Protein AF-A0A2K3L3H0-F1 (afdb_monomer_lite)

InterPro domains:
  IPR011032 GroES-like superfamily [SSF50129] (4-67)

Secondary structure (DSSP, 8-state):
-EETTEE----TT---SSSS----GGG-----TTS-HHHHHHTTTHHHHHHHIIIIIS---TT-----S--STTGGG-

Sequence (78 aa):
MSIQGQRLYHVLSCATWSEYMVIDANYILKVDPNIDLAHASFISCGFTSGFGAAWKEAKVKKGSSVAVFGLGAVGLGV

Structure (mmCIF, N/CA/C/O backbone):
data_AF-A0A2K3L3H0-F1
#
_entry.id   AF-A0A2K3L3H0-F1
#
loop_
_atom_site.group_PDB
_atom_site.id
_atom_site.type_symbol
_atom_site.label_atom_id
_atom_site.label_alt_id
_atom_site.label_comp_id
_atom_site.l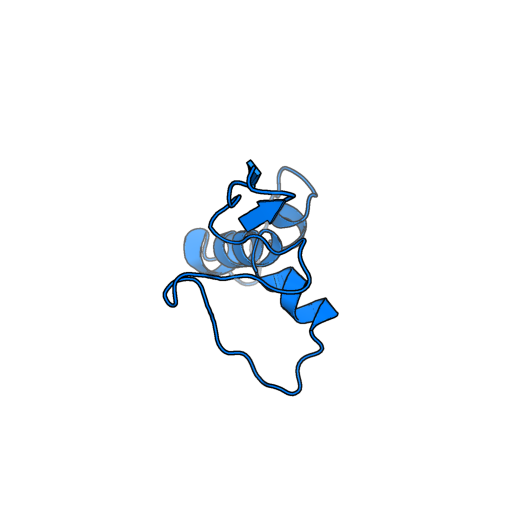abel_asym_id
_atom_site.label_entity_id
_atom_site.label_seq_id
_atom_site.pdbx_PDB_ins_code
_atom_site.Cartn_x
_atom_site.Cartn_y
_atom_site.Cartn_z
_atom_site.occupancy
_atom_site.B_iso_or_equiv
_atom_site.auth_seq_id
_atom_site.auth_comp_id
_atom_site.auth_asym_id
_atom_site.auth_atom_id
_atom_site.pdbx_PDB_model_num
ATOM 1 N N . MET A 1 1 ? -12.624 5.844 16.256 1.00 85.69 1 MET A N 1
ATOM 2 C CA . MET A 1 1 ? -12.153 4.981 17.366 1.00 85.69 1 MET A CA 1
ATOM 3 C C . MET A 1 1 ? -12.144 5.793 18.663 1.00 85.69 1 MET A C 1
ATOM 5 O O . MET A 1 1 ? -12.155 7.019 18.581 1.00 85.69 1 MET A O 1
ATOM 9 N N . SER A 1 2 ? -12.155 5.166 19.842 1.00 93.81 2 SER A N 1
ATOM 10 C CA . SER A 1 2 ? -12.054 5.882 21.126 1.00 93.81 2 SER A CA 1
ATOM 11 C C . SER A 1 2 ? -11.453 5.018 22.230 1.00 93.81 2 SER A C 1
ATOM 13 O O . SER A 1 2 ? -11.699 3.816 22.248 1.00 93.81 2 SER A O 1
ATOM 15 N N . ILE A 1 3 ? -10.757 5.637 23.183 1.00 96.25 3 ILE A N 1
ATOM 16 C CA . ILE A 1 3 ? -10.309 5.004 24.432 1.00 96.25 3 ILE A CA 1
ATOM 17 C C . ILE A 1 3 ? -10.951 5.769 25.585 1.00 96.25 3 ILE A C 1
ATOM 19 O O . ILE A 1 3 ? -10.807 6.984 25.661 1.00 96.25 3 ILE A O 1
ATOM 23 N N . GLN A 1 4 ? -11.692 5.074 26.457 1.00 96.50 4 GLN A N 1
ATOM 24 C CA . GLN A 1 4 ? -12.337 5.678 27.637 1.00 96.50 4 GLN A CA 1
ATOM 25 C C . GLN A 1 4 ? -13.166 6.941 27.309 1.00 96.50 4 GLN A C 1
ATOM 27 O O . GLN A 1 4 ? -13.137 7.936 28.026 1.00 96.50 4 GLN A O 1
ATOM 32 N N . GLY A 1 5 ? -13.880 6.929 26.179 1.00 95.62 5 GLY A N 1
ATOM 33 C CA . GLY A 1 5 ? -14.687 8.066 25.719 1.00 95.62 5 GLY A CA 1
ATOM 34 C C . GLY A 1 5 ? -13.905 9.188 25.024 1.00 95.62 5 GLY A C 1
ATOM 35 O O . GLY A 1 5 ? -14.519 10.076 24.436 1.00 95.62 5 GLY A O 1
ATOM 36 N N . GLN A 1 6 ? -12.570 9.139 25.001 1.00 96.19 6 GLN A N 1
ATOM 37 C CA . GLN A 1 6 ? -11.746 10.080 24.243 1.00 96.19 6 GLN A CA 1
ATOM 38 C C . GLN A 1 6 ? -11.576 9.621 22.797 1.00 96.19 6 GLN A C 1
ATOM 40 O O . GLN A 1 6 ? -11.268 8.460 22.525 1.00 96.19 6 GLN A O 1
ATOM 45 N N . ARG A 1 7 ? -11.782 10.538 21.850 1.00 94.94 7 ARG A N 1
ATOM 46 C CA . ARG A 1 7 ? -11.723 10.250 20.413 1.00 94.94 7 ARG A CA 1
ATOM 47 C C . ARG A 1 7 ? -10.289 9.979 19.956 1.00 94.94 7 ARG A C 1
ATOM 49 O O . ARG A 1 7 ? -9.394 10.782 20.189 1.00 94.94 7 ARG A O 1
ATOM 56 N N . LEU A 1 8 ? -10.127 8.902 19.193 1.00 93.50 8 LEU A N 1
ATOM 57 C CA . LEU A 1 8 ? -8.953 8.625 18.375 1.00 93.50 8 LEU A CA 1
ATOM 58 C C . LEU A 1 8 ? -9.283 8.864 16.900 1.00 93.50 8 LEU A C 1
ATOM 60 O O . LEU A 1 8 ? -10.324 8.412 16.399 1.00 93.50 8 LEU A O 1
ATOM 64 N N . TYR A 1 9 ? -8.384 9.559 16.212 1.00 92.81 9 TYR A N 1
ATOM 65 C CA . TYR A 1 9 ? -8.537 9.911 14.806 1.00 92.81 9 TYR A CA 1
ATOM 66 C C . TYR A 1 9 ? -8.078 8.779 13.887 1.00 92.81 9 TYR A C 1
ATOM 68 O O . TYR A 1 9 ? -7.152 8.036 14.205 1.00 92.81 9 TYR A O 1
ATOM 76 N N . HIS A 1 10 ? -8.743 8.653 12.738 1.00 92.75 10 HIS A N 1
ATOM 77 C CA . HIS A 1 10 ? -8.261 7.807 11.651 1.00 92.75 10 HIS A CA 1
ATOM 78 C C . HIS A 1 10 ? -7.103 8.509 10.944 1.00 92.75 10 HIS A C 1
ATOM 80 O O . HIS A 1 10 ? -7.118 9.726 10.768 1.00 92.75 10 HIS A O 1
ATOM 86 N N . VAL A 1 11 ? -6.121 7.725 10.521 1.00 88.75 11 VAL A N 1
ATOM 87 C CA . VAL A 1 11 ? -4.962 8.182 9.752 1.00 88.75 11 VAL A CA 1
ATOM 88 C C . VAL A 1 11 ? -5.078 7.609 8.339 1.00 88.75 11 VAL A C 1
ATOM 90 O O . VAL A 1 11 ? -5.612 6.521 8.175 1.00 88.75 11 VAL A O 1
ATOM 93 N N . LEU A 1 12 ? -4.638 8.357 7.318 1.00 82.62 12 LEU A N 1
ATOM 94 C CA . LEU A 1 12 ? -4.475 7.889 5.925 1.00 82.62 12 LEU A CA 1
ATOM 95 C C . LEU A 1 12 ? -5.688 7.170 5.297 1.00 82.62 12 LEU A C 1
ATOM 97 O O . LEU A 1 12 ? -5.520 6.290 4.460 1.00 82.62 12 LEU A O 1
ATOM 101 N N . SER A 1 13 ? -6.912 7.517 5.702 1.00 85.00 13 SER A N 1
ATOM 102 C CA . SER A 1 13 ? -8.152 6.825 5.295 1.00 85.00 13 SER A CA 1
ATOM 103 C C . SER A 1 13 ? -8.233 5.340 5.696 1.00 85.00 13 SER A C 1
ATOM 105 O O . SER A 1 13 ? -9.279 4.723 5.510 1.00 85.00 13 SER A O 1
ATOM 107 N N . CYS A 1 14 ? -7.188 4.773 6.309 1.00 85.06 14 CYS A N 1
ATOM 108 C CA . CYS A 1 14 ? -7.131 3.408 6.810 1.00 85.06 14 CYS A CA 1
ATOM 109 C C . CYS A 1 14 ? -6.349 3.348 8.140 1.00 85.06 14 CYS A C 1
ATOM 111 O O . CYS A 1 14 ? -5.206 3.773 8.250 1.00 85.06 14 CYS A O 1
ATOM 113 N N . ALA A 1 15 ? -6.973 2.821 9.194 1.00 93.06 15 ALA A N 1
ATOM 114 C CA . ALA A 1 15 ? -6.381 2.744 10.531 1.00 93.06 15 ALA A CA 1
ATOM 115 C C . ALA A 1 15 ? -5.890 1.317 10.829 1.00 93.06 15 ALA A C 1
ATOM 117 O O . ALA A 1 15 ? -6.390 0.660 11.737 1.00 93.06 15 ALA A O 1
ATOM 118 N N . THR A 1 16 ? -4.937 0.828 10.031 1.00 92.69 16 THR A N 1
ATOM 119 C CA . THR A 1 16 ? -4.544 -0.596 9.987 1.00 92.69 16 THR A CA 1
ATOM 120 C C . THR A 1 16 ? -3.754 -1.090 11.202 1.00 92.69 16 THR A C 1
ATOM 122 O O . THR A 1 16 ? -3.500 -2.283 11.321 1.00 92.69 16 THR A O 1
ATOM 125 N N . TRP A 1 17 ? -3.380 -0.209 12.134 1.00 93.69 17 TRP A N 1
ATOM 126 C CA . TRP A 1 17 ? -2.714 -0.571 13.395 1.00 93.69 17 TRP A CA 1
ATOM 127 C C . TRP A 1 17 ? -3.718 -0.859 14.517 1.00 93.69 17 TRP A C 1
ATOM 129 O O . TRP A 1 17 ? -3.567 -0.419 15.655 1.00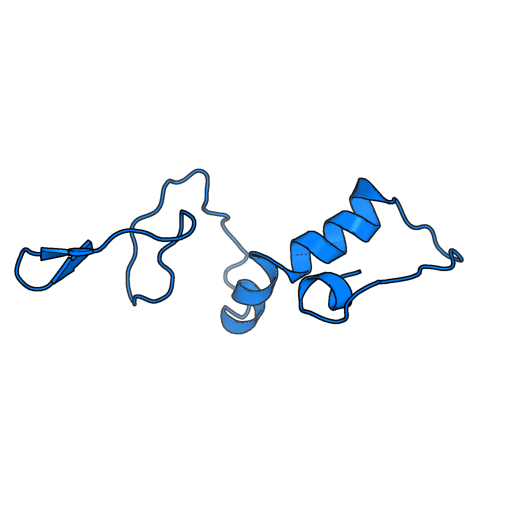 93.69 17 TRP A O 1
ATOM 139 N N . SER A 1 18 ? -4.787 -1.564 14.172 1.00 93.50 18 SER A N 1
ATOM 140 C CA . SER A 1 18 ? -5.807 -2.044 15.092 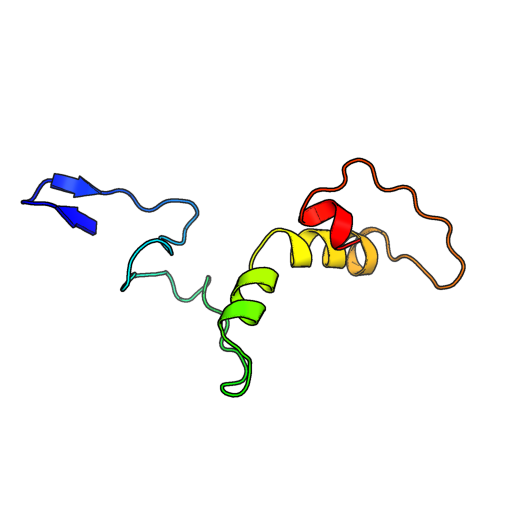1.00 93.50 18 SER A CA 1
ATOM 141 C C . SER A 1 18 ? -6.309 -3.389 14.586 1.00 93.50 18 SER A C 1
ATOM 143 O O . SER A 1 18 ? -6.363 -3.610 13.378 1.00 93.50 18 SER A O 1
ATOM 145 N N . GLU A 1 19 ? -6.691 -4.282 15.497 1.00 94.31 19 GLU A N 1
ATOM 146 C CA . GLU A 1 19 ? -7.249 -5.595 15.143 1.00 94.31 19 GLU A CA 1
ATOM 147 C C . GLU A 1 19 ? -8.552 -5.469 14.339 1.00 94.31 19 GLU A C 1
ATOM 149 O O . GLU A 1 19 ? -8.874 -6.339 13.532 1.00 94.31 19 GLU A O 1
ATOM 154 N N . TYR A 1 20 ? -9.280 -4.364 14.529 1.00 93.62 20 TYR A N 1
ATOM 155 C CA . TYR A 1 20 ? -10.503 -4.048 13.803 1.00 93.62 20 TYR A CA 1
ATOM 156 C C . TYR A 1 20 ? -10.502 -2.588 13.374 1.00 93.62 20 TYR A C 1
ATOM 158 O O . TYR A 1 20 ? -10.138 -1.690 14.132 1.00 93.62 20 TYR A O 1
ATOM 166 N N . MET A 1 21 ? -10.995 -2.330 12.168 1.00 93.88 21 MET A N 1
ATOM 167 C CA . MET A 1 21 ? -11.180 -0.974 11.672 1.00 93.88 21 MET A CA 1
ATOM 168 C C . MET A 1 21 ? -12.456 -0.852 10.851 1.00 93.88 21 MET A C 1
ATOM 170 O O . MET A 1 21 ? -12.931 -1.812 10.250 1.00 93.88 21 MET A O 1
ATOM 174 N N . VAL A 1 22 ? -12.991 0.366 10.817 1.00 93.50 22 VAL A N 1
ATOM 175 C CA . VAL A 1 22 ? -14.061 0.762 9.899 1.00 93.50 22 VAL A CA 1
ATOM 176 C C . VAL A 1 22 ? -13.426 1.555 8.766 1.00 93.50 22 VAL A C 1
ATOM 178 O O . VAL A 1 22 ? -12.591 2.427 9.008 1.00 93.50 22 VAL A O 1
ATOM 181 N N . ILE A 1 23 ? -13.807 1.257 7.533 1.00 94.75 23 ILE A N 1
ATOM 182 C CA . ILE A 1 23 ? -13.277 1.920 6.344 1.00 94.75 23 ILE A CA 1
ATOM 183 C C . ILE A 1 23 ? -14.396 2.125 5.335 1.00 94.75 23 ILE A C 1
ATOM 185 O O . ILE A 1 23 ? -15.349 1.347 5.285 1.00 94.75 23 ILE A O 1
ATOM 189 N N . ASP A 1 24 ? -14.285 3.192 4.553 1.00 95.06 24 ASP A N 1
ATOM 190 C CA . ASP A 1 24 ? -15.179 3.418 3.428 1.00 95.06 24 ASP A CA 1
ATOM 191 C C . ASP A 1 24 ? -14.943 2.349 2.349 1.00 95.06 24 ASP A C 1
ATOM 193 O O . ASP A 1 24 ? -13.801 2.000 2.035 1.00 95.06 24 ASP A O 1
ATOM 197 N N . ALA A 1 25 ? -16.031 1.820 1.789 1.00 95.25 25 ALA A N 1
ATOM 198 C CA . ALA A 1 25 ? -15.985 0.725 0.826 1.00 95.25 25 ALA A CA 1
ATOM 199 C C . ALA A 1 25 ? -15.182 1.065 -0.443 1.00 95.25 25 ALA A C 1
ATOM 201 O O . ALA A 1 25 ? -14.647 0.157 -1.075 1.00 95.25 25 ALA A O 1
ATOM 202 N N . ASN A 1 26 ? -15.034 2.350 -0.789 1.00 94.69 26 ASN A N 1
ATOM 203 C CA . ASN A 1 26 ? -14.222 2.790 -1.927 1.00 94.69 26 ASN A CA 1
ATOM 204 C C . ASN A 1 26 ? -12.714 2.569 -1.720 1.00 94.69 26 ASN A C 1
ATOM 206 O O . ASN A 1 26 ? -11.966 2.566 -2.695 1.00 94.69 26 ASN A O 1
ATOM 210 N N . TYR A 1 27 ? -12.259 2.371 -0.479 1.00 93.25 27 TYR A N 1
ATOM 211 C CA . TYR A 1 27 ? -10.855 2.092 -0.155 1.00 93.25 27 TYR A CA 1
ATOM 212 C C . TYR A 1 27 ? -10.589 0.608 0.150 1.00 93.25 27 TYR A C 1
ATOM 214 O O . TYR A 1 27 ? -9.517 0.271 0.653 1.00 93.25 27 TYR A O 1
ATOM 222 N N . ILE A 1 28 ? -11.537 -0.291 -0.145 1.00 92.62 28 ILE A N 1
ATOM 223 C CA . ILE A 1 28 ? -11.364 -1.741 0.009 1.00 92.62 28 ILE A CA 1
ATOM 224 C C . ILE A 1 28 ? -11.229 -2.396 -1.362 1.00 92.62 28 ILE A C 1
ATOM 226 O O . ILE A 1 28 ? -12.069 -2.215 -2.240 1.00 92.62 28 ILE A O 1
ATOM 230 N N . LEU A 1 29 ? -10.217 -3.250 -1.510 1.00 91.56 29 LEU A N 1
ATOM 231 C CA . LEU A 1 29 ? -10.091 -4.161 -2.642 1.00 91.56 29 LEU A CA 1
ATOM 232 C C . LEU A 1 29 ? -10.224 -5.605 -2.155 1.00 91.56 29 LEU A C 1
ATOM 234 O O . LEU A 1 29 ? -9.439 -6.064 -1.327 1.00 91.56 29 LEU A O 1
ATOM 238 N N . LYS A 1 30 ? -11.205 -6.339 -2.690 1.00 92.69 30 LYS A N 1
ATOM 239 C CA . LYS A 1 30 ? -11.315 -7.784 -2.463 1.00 92.69 30 LYS A CA 1
ATOM 240 C C . LYS A 1 30 ? -10.204 -8.502 -3.234 1.00 92.69 30 LYS A C 1
ATOM 242 O O . LYS A 1 30 ? -10.114 -8.355 -4.450 1.00 92.69 30 LYS A O 1
ATOM 247 N N . VAL A 1 31 ? -9.401 -9.292 -2.528 1.00 91.81 31 VAL A N 1
ATOM 248 C CA . VAL A 1 31 ? -8.309 -10.100 -3.093 1.00 91.81 31 VAL A CA 1
ATOM 249 C C . VAL A 1 31 ? -8.654 -11.592 -3.082 1.00 91.81 31 VAL A C 1
ATOM 251 O O . VAL A 1 31 ? -9.661 -12.000 -2.498 1.00 91.81 31 VAL A O 1
ATOM 254 N N . ASP A 1 32 ? -7.833 -12.398 -3.756 1.00 93.81 32 ASP A N 1
ATOM 255 C CA . ASP A 1 32 ? -7.928 -13.861 -3.724 1.00 93.81 32 ASP A CA 1
ATOM 256 C C . ASP A 1 32 ? -7.745 -14.369 -2.280 1.00 93.81 32 ASP A C 1
ATOM 258 O O . ASP A 1 32 ? -6.765 -13.988 -1.639 1.00 93.81 32 ASP A O 1
ATOM 262 N N . PRO A 1 33 ? -8.647 -15.212 -1.746 1.00 93.00 33 PRO A N 1
ATOM 263 C CA . PRO A 1 33 ? -8.529 -15.732 -0.384 1.00 93.00 33 PRO A CA 1
ATOM 264 C C . PRO A 1 33 ? -7.305 -16.634 -0.154 1.00 93.00 33 PRO A C 1
ATOM 266 O O . PRO A 1 33 ? -6.961 -16.882 0.997 1.00 93.00 33 PRO A O 1
ATOM 269 N N . ASN A 1 34 ? -6.654 -17.128 -1.210 1.00 95.31 34 ASN A N 1
ATOM 270 C CA . ASN A 1 34 ? -5.458 -17.968 -1.112 1.00 95.31 34 ASN A CA 1
ATOM 271 C C . ASN A 1 34 ? -4.157 -17.160 -1.005 1.00 95.31 34 ASN A C 1
ATOM 273 O O . ASN A 1 34 ? -3.088 -17.752 -0.846 1.00 95.31 34 ASN A O 1
ATOM 277 N N . ILE A 1 35 ? -4.211 -15.830 -1.132 1.00 92.56 35 ILE A N 1
ATOM 278 C CA . ILE A 1 35 ? -3.020 -14.997 -0.981 1.00 92.56 35 ILE A CA 1
ATOM 279 C C . ILE A 1 35 ? -2.578 -14.977 0.485 1.00 92.56 35 ILE A C 1
ATOM 281 O O . ILE A 1 35 ? -3.396 -14.847 1.396 1.00 92.56 35 ILE A O 1
ATOM 285 N N . ASP A 1 36 ? -1.271 -15.048 0.722 1.00 92.19 36 ASP A N 1
ATOM 286 C CA . ASP A 1 36 ? -0.737 -14.776 2.051 1.00 92.19 36 ASP A CA 1
ATOM 287 C C . ASP A 1 36 ? -0.945 -13.292 2.394 1.00 92.19 36 ASP A C 1
ATOM 289 O O . ASP A 1 36 ? -0.425 -12.396 1.719 1.00 92.19 36 ASP A O 1
ATOM 293 N N . LEU A 1 37 ? -1.714 -13.033 3.453 1.00 87.50 37 LEU A N 1
ATOM 294 C CA . LEU A 1 37 ? -2.079 -11.687 3.890 1.00 87.50 37 LEU A CA 1
ATOM 295 C C . LEU A 1 37 ? -0.855 -10.839 4.260 1.00 87.50 37 LEU A C 1
ATOM 297 O O . LEU A 1 37 ? -0.876 -9.623 4.049 1.0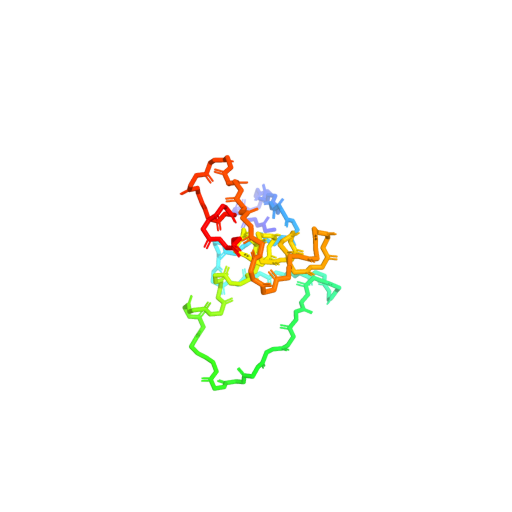0 87.50 37 LEU A O 1
ATOM 301 N N . ALA A 1 38 ? 0.224 -11.462 4.753 1.00 86.00 38 ALA A N 1
ATOM 302 C CA . ALA A 1 38 ? 1.460 -10.749 5.066 1.00 86.00 38 ALA A CA 1
ATOM 303 C C . ALA A 1 38 ? 2.050 -10.103 3.803 1.00 86.00 38 ALA A C 1
ATOM 305 O O . ALA A 1 38 ? 2.375 -8.914 3.801 1.00 86.00 38 ALA A O 1
ATOM 306 N N . HIS A 1 39 ? 2.079 -10.846 2.696 1.00 85.88 39 HIS A N 1
ATOM 307 C CA . HIS A 1 39 ? 2.530 -10.350 1.398 1.00 85.88 39 HIS A CA 1
ATOM 308 C C . HIS A 1 39 ? 1.509 -9.411 0.738 1.00 85.88 39 HIS A C 1
ATOM 310 O O . HIS A 1 39 ? 1.894 -8.412 0.130 1.00 85.88 39 HIS A O 1
ATOM 316 N N . ALA A 1 40 ? 0.209 -9.670 0.901 1.00 89.06 40 ALA A N 1
ATOM 317 C CA . ALA A 1 40 ? -0.851 -8.818 0.359 1.00 89.06 40 ALA A CA 1
ATOM 318 C C . ALA A 1 40 ? -0.826 -7.394 0.941 1.00 89.06 40 ALA A C 1
ATOM 320 O O . ALA A 1 40 ? -1.164 -6.429 0.259 1.00 89.06 40 ALA A O 1
ATOM 321 N N . SER A 1 41 ? -0.385 -7.227 2.189 1.00 88.50 41 SER A N 1
ATOM 322 C CA . SER A 1 41 ? -0.256 -5.895 2.791 1.00 88.50 41 SER A CA 1
ATOM 323 C C . SER A 1 41 ? 0.759 -5.005 2.053 1.00 88.50 41 SER A C 1
ATOM 325 O O . SER A 1 41 ? 0.554 -3.794 1.935 1.00 88.50 41 SER A O 1
ATOM 327 N N . PHE A 1 42 ? 1.811 -5.599 1.478 1.00 86.88 42 PHE A N 1
ATOM 328 C CA . PHE A 1 42 ? 2.912 -4.884 0.827 1.00 86.88 42 PHE A CA 1
ATOM 329 C C . PHE A 1 42 ? 2.485 -4.167 -0.463 1.00 86.88 42 PHE A C 1
ATOM 331 O O . PHE A 1 42 ? 2.991 -3.090 -0.782 1.00 86.88 42 PHE A O 1
ATOM 338 N N . ILE A 1 43 ? 1.492 -4.712 -1.171 1.00 89.94 43 ILE A N 1
ATOM 339 C CA . ILE A 1 43 ? 0.960 -4.137 -2.417 1.00 89.94 43 ILE A CA 1
ATOM 340 C C . ILE A 1 43 ? -0.048 -2.996 -2.187 1.00 89.94 43 ILE A C 1
ATOM 342 O O . ILE A 1 43 ? -0.562 -2.426 -3.146 1.00 89.94 43 ILE A O 1
ATOM 346 N N . SER A 1 44 ? -0.349 -2.628 -0.941 1.00 91.81 44 SER A N 1
ATOM 347 C CA . SER A 1 44 ? -1.373 -1.610 -0.650 1.00 91.81 44 SER A CA 1
ATOM 348 C C . SER A 1 44 ? -0.910 -0.158 -0.834 1.00 91.81 44 SER A C 1
ATOM 350 O O . SER A 1 44 ? -1.745 0.738 -0.928 1.00 91.81 44 SER A O 1
ATOM 352 N N . CYS A 1 45 ? 0.402 0.099 -0.869 1.00 94.00 45 CYS A N 1
ATOM 353 C CA . CYS A 1 45 ? 0.939 1.461 -0.876 1.00 94.00 45 CYS A CA 1
ATOM 354 C C . CYS A 1 45 ? 2.212 1.574 -1.733 1.00 94.00 45 CYS A C 1
ATOM 356 O O . CYS A 1 45 ? 2.139 1.542 -2.961 1.00 94.00 45 CYS A O 1
ATOM 358 N N . GLY A 1 46 ? 3.382 1.709 -1.100 1.00 95.00 46 GLY A N 1
ATOM 359 C CA . GLY A 1 46 ? 4.611 2.165 -1.752 1.00 95.00 46 GLY A CA 1
ATOM 360 C C . GLY A 1 46 ? 5.045 1.332 -2.958 1.00 95.00 46 GLY A C 1
ATOM 361 O O . GLY A 1 46 ? 5.344 1.903 -4.005 1.00 95.00 46 GLY A O 1
ATOM 362 N N . PHE A 1 47 ? 5.025 0.003 -2.838 1.00 95.25 47 PHE A N 1
ATOM 363 C CA . PHE A 1 47 ? 5.449 -0.884 -3.923 1.00 95.25 47 PHE A CA 1
ATOM 364 C C . PHE A 1 47 ? 4.603 -0.694 -5.188 1.00 95.25 47 PHE A C 1
ATOM 366 O O . PHE A 1 47 ? 5.141 -0.466 -6.270 1.00 95.25 47 PHE A O 1
ATOM 373 N N . THR A 1 48 ? 3.275 -0.715 -5.049 1.00 95.44 48 THR A N 1
ATOM 374 C CA . THR A 1 48 ? 2.349 -0.563 -6.181 1.00 95.44 48 THR A CA 1
ATOM 375 C C . THR A 1 48 ? 2.453 0.814 -6.826 1.00 95.44 48 THR A C 1
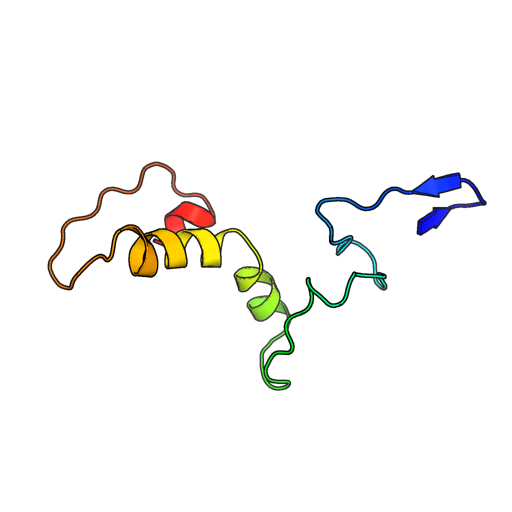ATOM 377 O O . THR A 1 48 ? 2.327 0.921 -8.046 1.00 95.44 48 THR A O 1
ATOM 380 N N . SER A 1 49 ? 2.747 1.861 -6.049 1.00 97.06 49 SER A N 1
ATOM 381 C CA . SER A 1 49 ? 3.042 3.191 -6.594 1.00 97.06 49 SER A CA 1
ATOM 382 C C . SER A 1 49 ? 4.296 3.184 -7.473 1.00 97.06 49 SER A C 1
ATOM 384 O O . SER A 1 49 ? 4.262 3.736 -8.571 1.00 97.06 49 SER A O 1
ATOM 386 N N . GLY A 1 50 ? 5.377 2.533 -7.030 1.00 97.44 50 GLY A N 1
ATOM 387 C CA . GLY A 1 50 ? 6.609 2.379 -7.814 1.00 97.44 50 GLY A CA 1
ATOM 388 C C . GLY A 1 50 ? 6.385 1.586 -9.098 1.00 97.44 50 GLY A C 1
ATOM 389 O O . GLY A 1 50 ? 6.673 2.065 -10.196 1.00 97.44 50 GLY A O 1
ATOM 390 N N . PHE A 1 51 ? 5.747 0.424 -8.968 1.00 97.00 51 PHE A N 1
ATOM 391 C CA . PHE A 1 51 ? 5.411 -0.440 -10.097 1.00 97.00 51 PHE A CA 1
ATOM 392 C C . PHE A 1 51 ? 4.517 0.274 -11.118 1.00 97.00 51 PHE A C 1
ATOM 394 O O . PHE A 1 51 ? 4.759 0.231 -12.326 1.00 97.00 51 PHE A O 1
ATOM 401 N N . GLY A 1 52 ? 3.495 0.988 -10.638 1.00 97.31 52 GLY A N 1
ATOM 402 C CA . GLY A 1 52 ? 2.615 1.802 -11.470 1.00 97.31 52 GLY A CA 1
ATOM 403 C C . GLY A 1 52 ? 3.352 2.945 -12.166 1.00 97.31 52 GLY A C 1
ATOM 404 O O . GLY A 1 52 ? 3.102 3.189 -13.347 1.00 97.31 52 GLY A O 1
ATOM 405 N N . ALA A 1 53 ? 4.292 3.603 -11.483 1.00 97.88 53 ALA A N 1
ATOM 406 C CA . ALA A 1 53 ? 5.107 4.661 -12.070 1.00 97.88 53 ALA A CA 1
ATOM 407 C C . ALA A 1 53 ? 5.960 4.136 -13.236 1.00 97.88 53 ALA A C 1
ATOM 409 O O . ALA A 1 53 ? 5.997 4.762 -14.292 1.00 97.88 53 ALA A O 1
ATOM 410 N N . ALA A 1 54 ? 6.579 2.964 -13.093 1.00 97.62 54 ALA A N 1
ATOM 411 C CA . ALA A 1 54 ? 7.376 2.355 -14.156 1.00 97.62 54 ALA A CA 1
ATOM 412 C C . ALA A 1 54 ? 6.509 1.872 -15.331 1.00 97.62 54 ALA A C 1
ATOM 414 O O . ALA A 1 54 ? 6.770 2.182 -16.499 1.00 97.62 54 ALA A O 1
ATOM 415 N N . TRP A 1 55 ? 5.457 1.111 -15.021 1.00 96.88 55 TRP A N 1
ATOM 416 C CA . TRP A 1 55 ? 4.668 0.399 -16.021 1.00 96.88 55 TRP A CA 1
ATOM 417 C C . TRP A 1 55 ? 3.609 1.273 -16.696 1.00 96.88 55 TRP A C 1
ATOM 419 O O . TRP A 1 55 ? 3.492 1.254 -17.923 1.00 96.88 55 TRP A O 1
ATOM 429 N N . LYS A 1 56 ? 2.823 2.027 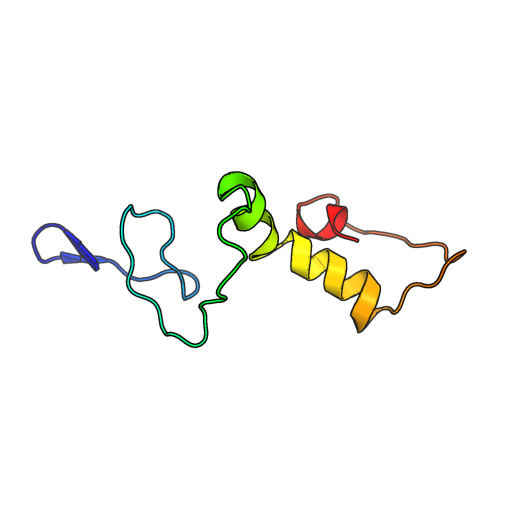-15.920 1.00 96.69 56 LYS A N 1
ATOM 430 C CA . LYS A 1 56 ? 1.686 2.799 -16.444 1.00 96.69 56 LYS A CA 1
ATOM 431 C C . LYS A 1 56 ? 2.068 4.217 -16.841 1.00 96.69 56 LYS A C 1
ATOM 433 O O . LYS A 1 56 ? 1.642 4.662 -17.906 1.00 96.69 56 LYS A O 1
ATOM 438 N N . GLU A 1 57 ? 2.846 4.898 -16.003 1.00 97.50 57 GLU A N 1
ATOM 439 C CA . GLU A 1 57 ? 3.166 6.314 -16.206 1.00 97.50 57 GLU A CA 1
ATOM 440 C C . GLU A 1 57 ? 4.349 6.486 -17.167 1.00 97.50 57 GLU A C 1
ATOM 442 O O . GLU A 1 57 ? 4.181 6.973 -18.285 1.00 97.50 57 GLU A O 1
ATOM 447 N N . ALA A 1 58 ? 5.531 5.992 -16.788 1.00 97.06 58 ALA A N 1
ATOM 448 C CA . ALA A 1 58 ? 6.748 6.073 -17.596 1.00 97.06 58 ALA A CA 1
ATOM 449 C C . ALA A 1 58 ? 6.747 5.107 -18.793 1.00 97.06 58 ALA A C 1
ATOM 451 O O . ALA A 1 58 ? 7.513 5.298 -19.739 1.00 97.06 58 ALA A O 1
ATOM 452 N N . LYS A 1 59 ? 5.882 4.081 -18.768 1.00 96.81 59 LYS A N 1
ATOM 453 C CA . LYS A 1 59 ? 5.704 3.083 -19.840 1.00 96.81 59 LYS A CA 1
ATOM 454 C C . LYS A 1 59 ? 7.032 2.479 -20.293 1.00 96.81 59 LYS A C 1
ATOM 456 O O . LYS A 1 59 ? 7.299 2.370 -21.495 1.00 96.81 59 LYS A O 1
ATOM 461 N N . VAL A 1 60 ? 7.864 2.107 -19.317 1.00 97.44 60 VAL A N 1
ATOM 462 C CA . VAL A 1 60 ? 9.180 1.501 -19.543 1.00 97.44 60 VAL A CA 1
ATOM 463 C C . VAL A 1 60 ? 9.031 0.288 -20.461 1.00 97.44 60 VAL A C 1
ATOM 465 O O . VAL A 1 60 ? 8.148 -0.553 -20.280 1.00 97.44 60 VAL A O 1
ATOM 468 N N . LYS A 1 61 ? 9.894 0.202 -21.476 1.00 97.00 61 LYS A N 1
ATOM 469 C CA . LYS A 1 61 ? 9.893 -0.895 -22.446 1.00 97.00 61 LYS A CA 1
ATOM 470 C C . LYS A 1 61 ? 11.093 -1.799 -22.218 1.00 97.00 61 LYS A C 1
ATOM 472 O O . LYS A 1 61 ? 12.109 -1.409 -21.647 1.00 97.00 61 LYS A O 1
ATOM 477 N N . LYS A 1 62 ? 10.993 -3.028 -22.722 1.00 96.31 62 LYS A N 1
ATOM 478 C CA . LYS A 1 62 ? 12.127 -3.952 -22.750 1.00 96.31 62 LYS A CA 1
ATOM 479 C C . LYS A 1 62 ? 13.317 -3.290 -23.459 1.00 96.31 62 LYS A C 1
ATOM 481 O O . LYS A 1 62 ? 13.169 -2.805 -24.577 1.00 96.31 62 LYS A O 1
ATOM 486 N N . GLY A 1 63 ? 14.480 -3.303 -22.809 1.00 96.44 63 GLY A N 1
ATOM 487 C CA . GLY A 1 63 ? 15.714 -2.699 -23.322 1.00 96.44 63 GLY A CA 1
ATOM 488 C C . GLY A 1 63 ? 15.921 -1.225 -22.952 1.00 96.44 63 GLY A C 1
ATOM 489 O O . GLY A 1 63 ? 16.957 -0.672 -23.301 1.00 96.44 63 GLY A O 1
ATOM 490 N N . SER A 1 64 ? 14.984 -0.585 -22.245 1.00 97.25 64 SER A N 1
ATOM 491 C CA . SER A 1 64 ? 15.189 0.762 -21.703 1.00 97.25 64 SER A CA 1
ATOM 492 C C . SER A 1 64 ? 16.236 0.772 -20.584 1.00 97.25 64 SER A C 1
ATOM 494 O O . SER A 1 64 ? 16.273 -0.130 -19.749 1.00 97.25 64 SER A O 1
ATOM 496 N N . SER A 1 65 ? 17.043 1.832 -20.525 1.00 97.50 65 SER A N 1
ATOM 497 C CA . SER A 1 65 ? 17.834 2.177 -19.338 1.00 97.50 65 SER A CA 1
ATOM 498 C C . SER A 1 65 ? 17.004 3.078 -18.424 1.00 97.50 65 SER A C 1
ATOM 500 O O . SER A 1 65 ? 16.425 4.057 -18.893 1.00 97.50 65 SER A O 1
ATOM 502 N N . VAL A 1 66 ? 16.938 2.750 -17.133 1.00 97.31 66 VAL A N 1
ATOM 503 C CA . VAL A 1 66 ? 16.137 3.468 -16.130 1.00 97.31 66 VAL A CA 1
ATOM 504 C C . VAL A 1 66 ? 17.054 3.952 -15.011 1.00 97.31 66 VAL A C 1
ATOM 506 O O . VAL A 1 66 ? 17.933 3.216 -14.569 1.00 97.31 66 VAL A O 1
ATOM 509 N N . ALA A 1 67 ? 16.842 5.184 -14.554 1.00 97.75 67 ALA A N 1
ATOM 510 C CA . ALA A 1 67 ? 17.466 5.715 -13.348 1.00 97.75 67 ALA A CA 1
ATOM 511 C C . ALA A 1 67 ? 16.396 5.875 -12.264 1.00 97.75 67 ALA A C 1
ATOM 513 O O . ALA A 1 67 ? 15.369 6.511 -12.495 1.00 97.75 67 ALA A O 1
ATOM 514 N N . VAL A 1 68 ? 16.649 5.309 -11.085 1.00 97.81 68 VAL A N 1
ATOM 515 C CA . VAL A 1 68 ? 15.764 5.406 -9.920 1.00 97.81 68 VAL A CA 1
ATOM 516 C C . VAL A 1 68 ? 16.463 6.235 -8.853 1.00 97.81 68 VAL A C 1
ATOM 518 O O . VAL A 1 68 ? 17.550 5.885 -8.396 1.00 97.81 68 VAL A O 1
ATOM 521 N N . PHE A 1 69 ? 15.841 7.339 -8.450 1.00 97.75 69 PHE A N 1
ATOM 522 C CA . PHE A 1 69 ? 16.365 8.204 -7.398 1.00 97.75 69 PHE A CA 1
ATOM 523 C C . PHE A 1 69 ? 15.649 7.898 -6.080 1.00 97.75 69 PHE A C 1
ATOM 525 O O . PHE A 1 69 ? 14.492 8.263 -5.890 1.00 97.75 69 PHE A O 1
ATOM 532 N N . GLY A 1 70 ? 16.363 7.226 -5.171 1.00 97.31 70 GLY A N 1
ATOM 533 C CA . GLY A 1 70 ? 15.853 6.773 -3.874 1.00 97.31 70 GLY A CA 1
ATOM 534 C C . GLY A 1 70 ? 15.497 5.284 -3.872 1.00 97.31 70 GLY A C 1
ATOM 535 O O . GLY A 1 70 ? 14.745 4.815 -4.715 1.00 97.31 70 GLY A O 1
ATOM 536 N N . LEU A 1 71 ? 16.023 4.539 -2.897 1.00 97.12 71 LEU A N 1
ATOM 537 C CA . LEU A 1 71 ? 15.919 3.071 -2.811 1.00 97.12 71 LEU A CA 1
ATOM 538 C C . LEU A 1 71 ? 15.007 2.611 -1.657 1.00 97.12 71 LEU A C 1
ATOM 540 O O . LEU A 1 71 ? 15.282 1.626 -0.979 1.00 97.12 71 LEU A O 1
ATOM 544 N N . GLY A 1 72 ? 13.937 3.368 -1.396 1.00 96.69 72 GLY A N 1
ATOM 545 C CA . GLY A 1 72 ? 12.880 2.982 -0.452 1.00 96.69 72 GLY A CA 1
ATOM 546 C C . GLY A 1 72 ? 11.833 2.057 -1.087 1.00 96.69 72 GLY A C 1
ATOM 547 O O . GLY A 1 72 ? 11.982 1.637 -2.230 1.00 96.69 72 GLY A O 1
ATOM 548 N N . ALA A 1 73 ? 10.724 1.799 -0.383 1.00 95.75 73 ALA A N 1
ATOM 549 C CA . ALA A 1 73 ? 9.671 0.881 -0.845 1.00 95.75 73 ALA A CA 1
ATOM 550 C C . ALA A 1 73 ? 9.086 1.226 -2.231 1.00 95.75 73 ALA A C 1
ATOM 552 O O . ALA A 1 73 ? 8.741 0.326 -2.988 1.00 95.75 73 ALA A O 1
ATOM 553 N N . VAL A 1 74 ? 8.994 2.518 -2.570 1.00 97.62 74 VAL A N 1
ATOM 554 C CA . VAL A 1 74 ? 8.555 2.974 -3.900 1.00 97.62 74 VAL A CA 1
ATOM 555 C C . VAL A 1 74 ? 9.634 2.716 -4.949 1.00 97.62 74 VAL A C 1
ATOM 557 O O . VAL A 1 74 ? 9.347 2.149 -5.993 1.00 97.62 74 VAL A O 1
ATOM 560 N N . GLY A 1 75 ? 10.881 3.106 -4.670 1.00 97.31 75 GLY A N 1
ATOM 561 C CA . GLY A 1 75 ? 11.982 2.970 -5.624 1.00 97.31 75 GLY A CA 1
ATOM 562 C C . GLY A 1 75 ? 12.316 1.517 -5.952 1.00 97.31 75 GLY A C 1
ATOM 563 O O . GLY A 1 75 ? 12.579 1.203 -7.102 1.00 97.31 75 GLY A O 1
ATOM 564 N N . LEU A 1 76 ? 12.226 0.618 -4.968 1.00 95.56 76 LEU A N 1
ATOM 565 C CA . LEU A 1 76 ? 12.399 -0.825 -5.177 1.00 95.56 76 LEU A CA 1
ATOM 566 C C . LEU A 1 76 ? 11.238 -1.479 -5.947 1.00 95.56 76 LEU A C 1
ATOM 568 O O . LEU A 1 76 ? 11.354 -2.637 -6.335 1.00 95.56 76 LEU A O 1
ATOM 572 N N . GLY A 1 77 ? 10.118 -0.773 -6.130 1.00 94.62 77 GLY A N 1
ATOM 573 C CA . GLY A 1 77 ? 8.992 -1.237 -6.942 1.00 94.62 77 GLY A CA 1
ATOM 574 C C . GLY A 1 77 ? 9.089 -0.869 -8.426 1.00 94.62 77 GLY A C 1
ATOM 575 O O . GLY A 1 77 ? 8.259 -1.348 -9.195 1.00 94.62 77 GLY A O 1
ATOM 576 N N . VAL A 1 78 ? 10.042 -0.009 -8.812 1.00 93.94 78 VAL A N 1
ATOM 577 C CA . VAL A 1 78 ? 10.297 0.422 -10.203 1.00 93.94 78 VAL A CA 1
ATOM 578 C C . VAL A 1 78 ? 11.099 -0.634 -10.953 1.00 93.94 78 VAL A C 1
ATOM 580 O O . VAL A 1 78 ? 10.719 -0.925 -12.110 1.00 93.94 78 VAL A O 1
#

Foldseek 3Di:
DDDPPHDDDDDPQDNPPDPDDDHDPVLDDDDDPPDDVVVVVLCSDQLVQLLCCCCPPVNDDPPDDDDFDDDPSNSVND

pLDDT: mean 93.97, std 3.62, range [82.62, 97.88]

Organism: Trifolium pratense (NCBI:txid57577)

Radius of gyration: 17.04 Å; chains: 1; bounding box: 34×28×51 Å